Protein AF-A0A7C6EBL2-F1 (afdb_monomer)

Nearest PDB structures (foldseek):
  2cnb-assembly2_C  TM=9.394E-01  e=7.277E-04  Trypanosoma brucei
  1gy8-assembly2_C  TM=9.424E-01  e=8.899E-04  Trypanosoma brucei
  1a9y-assembly1_A-2  TM=9.287E-01  e=1.423E-03  Escherichia coli

Structure (mmCIF, N/CA/C/O backbone):
data_AF-A0A7C6EBL2-F1
#
_entry.id   AF-A0A7C6EBL2-F1
#
loop_
_atom_site.group_PDB
_atom_site.id
_atom_site.type_symbol
_atom_site.label_atom_id
_atom_site.label_alt_id
_atom_site.label_comp_id
_atom_site.label_asym_id
_atom_site.label_entity_id
_atom_site.label_seq_id
_atom_site.pdbx_PDB_ins_code
_atom_site.Cartn_x
_atom_site.Cartn_y
_atom_site.Cartn_z
_atom_site.occupancy
_atom_site.B_iso_or_equiv
_atom_site.auth_seq_id
_atom_site.auth_comp_id
_atom_site.auth_asym_id
_atom_site.auth_atom_id
_atom_site.pdbx_PDB_model_num
ATOM 1 N N . MET A 1 1 ? 8.138 3.055 4.514 1.00 78.06 1 MET A N 1
ATOM 2 C CA . MET A 1 1 ? 8.697 3.171 3.145 1.00 78.06 1 MET A CA 1
ATOM 3 C C . MET A 1 1 ? 9.401 1.901 2.675 1.00 78.06 1 MET A C 1
ATOM 5 O O . MET A 1 1 ? 9.036 1.407 1.621 1.00 78.06 1 MET A O 1
ATOM 9 N N . LYS A 1 2 ? 10.366 1.350 3.430 1.00 86.88 2 LYS A N 1
ATOM 10 C CA . LYS A 1 2 ? 11.089 0.122 3.033 1.00 86.88 2 LYS A CA 1
ATOM 11 C C . LYS A 1 2 ? 10.168 -1.063 2.704 1.00 86.88 2 LYS A C 1
ATOM 13 O O . LYS A 1 2 ? 10.394 -1.729 1.707 1.00 86.88 2 LYS A O 1
ATOM 18 N N . GLU A 1 3 ? 9.121 -1.263 3.501 1.00 92.81 3 GLU A N 1
ATOM 19 C CA . GLU A 1 3 ? 8.140 -2.340 3.304 1.00 92.81 3 GLU A CA 1
ATOM 20 C C . GLU A 1 3 ? 7.444 -2.257 1.934 1.00 92.81 3 GLU A C 1
ATOM 22 O O . GLU A 1 3 ? 7.504 -3.202 1.161 1.00 92.81 3 GLU A O 1
ATOM 27 N N . VAL A 1 4 ? 6.900 -1.087 1.576 1.00 95.19 4 VAL A N 1
ATOM 28 C CA . VAL A 1 4 ? 6.266 -0.842 0.265 1.00 95.19 4 VAL A CA 1
ATOM 29 C C . VAL A 1 4 ? 7.226 -1.121 -0.887 1.00 95.19 4 VAL A C 1
ATOM 31 O O . VAL A 1 4 ? 6.841 -1.753 -1.866 1.00 95.19 4 VAL A O 1
ATOM 34 N N . PHE A 1 5 ? 8.477 -0.671 -0.765 1.00 94.31 5 PHE A N 1
ATOM 35 C CA . PHE A 1 5 ? 9.497 -0.911 -1.783 1.00 94.31 5 PHE A CA 1
ATOM 36 C C . PHE A 1 5 ? 9.771 -2.406 -1.973 1.00 94.31 5 PHE A C 1
ATOM 38 O O . PHE A 1 5 ? 9.730 -2.900 -3.096 1.00 94.31 5 PHE A O 1
ATOM 45 N N . GLN A 1 6 ? 10.006 -3.132 -0.881 1.00 95.50 6 GLN A N 1
ATOM 46 C CA . GLN A 1 6 ? 10.287 -4.561 -0.945 1.00 95.50 6 GLN A CA 1
ATOM 47 C C . GLN A 1 6 ? 9.105 -5.331 -1.542 1.00 95.50 6 GLN A C 1
ATOM 49 O O . GLN A 1 6 ? 9.293 -6.113 -2.472 1.00 95.50 6 GLN A O 1
ATOM 54 N N . THR A 1 7 ? 7.882 -5.066 -1.072 1.00 97.12 7 THR A N 1
ATOM 55 C CA . THR A 1 7 ? 6.685 -5.719 -1.612 1.00 97.12 7 THR A CA 1
ATOM 56 C C . THR A 1 7 ?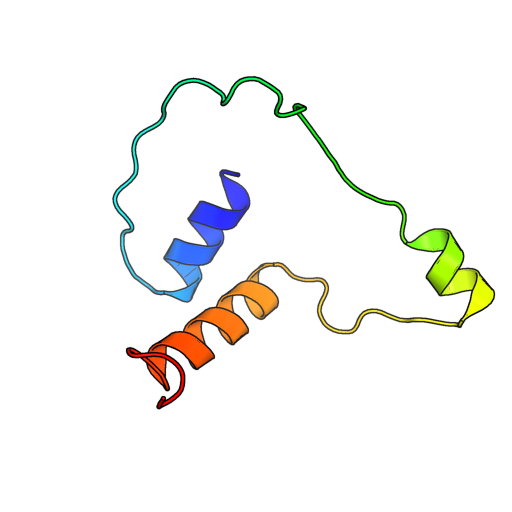 6.485 -5.391 -3.093 1.00 97.12 7 THR A C 1
ATOM 58 O O . THR A 1 7 ? 6.078 -6.264 -3.853 1.00 97.12 7 THR A O 1
ATOM 61 N N . ALA A 1 8 ? 6.820 -4.177 -3.542 1.00 97.31 8 ALA A N 1
ATOM 62 C CA . ALA A 1 8 ? 6.788 -3.833 -4.962 1.00 97.31 8 ALA A CA 1
ATOM 63 C C . ALA A 1 8 ? 7.803 -4.637 -5.788 1.00 97.31 8 ALA A C 1
ATOM 65 O O . ALA A 1 8 ? 7.436 -5.164 -6.839 1.00 97.31 8 ALA A O 1
ATOM 66 N N . CYS A 1 9 ? 9.043 -4.800 -5.320 1.00 96.81 9 CYS A N 1
ATOM 67 C CA . CYS A 1 9 ? 10.024 -5.665 -5.988 1.00 96.81 9 CYS A CA 1
ATOM 68 C C . CYS A 1 9 ? 9.527 -7.119 -6.071 1.00 96.81 9 CYS A C 1
ATOM 70 O O . CYS A 1 9 ? 9.591 -7.734 -7.132 1.00 96.81 9 CYS A O 1
ATOM 72 N N . GLU A 1 10 ? 8.964 -7.649 -4.983 1.00 97.19 10 GLU A N 1
ATOM 73 C CA . GLU A 1 10 ? 8.423 -9.014 -4.936 1.00 97.19 10 GLU A CA 1
ATOM 74 C C . GLU A 1 10 ? 7.216 -9.218 -5.864 1.00 97.19 10 GLU A C 1
ATOM 76 O O . GLU A 1 10 ? 7.099 -10.263 -6.499 1.00 97.19 10 GLU A O 1
ATOM 81 N N . VAL A 1 11 ? 6.303 -8.245 -5.931 1.00 97.75 11 VAL A N 1
ATOM 82 C CA . VAL A 1 11 ? 5.103 -8.304 -6.783 1.00 97.75 11 VAL A CA 1
ATOM 83 C C . VAL A 1 11 ? 5.462 -8.148 -8.256 1.00 97.75 11 VAL A C 1
ATOM 85 O O . VAL A 1 11 ? 4.923 -8.855 -9.105 1.00 97.75 11 VAL A O 1
ATOM 88 N N . THR A 1 12 ? 6.364 -7.222 -8.576 1.00 96.69 12 THR A N 1
ATOM 89 C CA . THR A 1 12 ? 6.757 -6.977 -9.969 1.00 96.69 12 THR A CA 1
ATOM 90 C C . THR A 1 12 ? 7.751 -8.008 -10.494 1.00 96.69 12 THR A C 1
ATOM 92 O O . THR A 1 12 ? 7.898 -8.132 -11.709 1.00 96.69 12 THR A O 1
ATOM 95 N N . GLY A 1 13 ? 8.446 -8.727 -9.603 1.00 96.50 13 GLY A N 1
ATOM 96 C CA . GLY A 1 13 ? 9.565 -9.601 -9.956 1.00 96.50 13 GLY A CA 1
ATOM 97 C C . GLY A 1 13 ? 10.758 -8.838 -10.540 1.00 96.50 13 GLY A C 1
ATOM 98 O O . GLY A 1 13 ? 11.602 -9.439 -11.202 1.00 96.50 13 GLY A O 1
ATOM 99 N N . LYS A 1 14 ? 10.809 -7.514 -10.351 1.00 94.12 14 LYS A N 1
ATOM 100 C CA . LYS A 1 14 ? 11.825 -6.629 -10.925 1.00 94.12 14 LYS A CA 1
ATOM 101 C C . LYS A 1 14 ? 12.688 -6.032 -9.831 1.00 94.12 14 LYS A C 1
ATOM 103 O O . LYS A 1 14 ? 12.203 -5.649 -8.767 1.00 94.12 14 LYS A O 1
ATOM 108 N N . GLU A 1 15 ? 13.965 -5.872 -10.146 1.00 93.75 15 GLU A N 1
ATOM 109 C CA . GLU A 1 15 ? 14.829 -4.988 -9.382 1.00 93.75 15 GLU A CA 1
ATOM 110 C C . GLU A 1 15 ? 14.472 -3.537 -9.726 1.00 93.75 15 GLU A C 1
ATOM 112 O O . GLU A 1 15 ? 14.523 -3.126 -10.887 1.00 93.75 15 GLU A O 1
ATOM 117 N N . ILE A 1 16 ? 14.063 -2.769 -8.717 1.00 93.69 16 ILE A N 1
ATOM 118 C CA . ILE A 1 16 ? 13.730 -1.351 -8.857 1.00 93.69 16 ILE A CA 1
ATOM 119 C C . ILE A 1 16 ? 14.918 -0.547 -8.306 1.00 93.69 16 ILE A C 1
ATOM 121 O O . ILE A 1 16 ? 15.14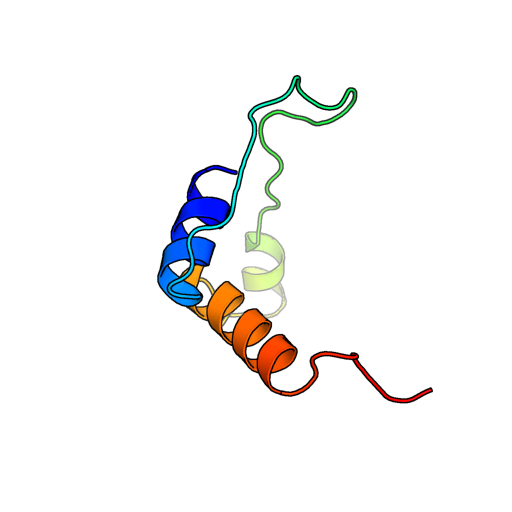6 -0.565 -7.092 1.00 93.69 16 ILE A O 1
ATOM 125 N N . PRO A 1 17 ? 15.686 0.168 -9.153 1.00 93.69 17 PRO A N 1
ATOM 126 C CA . PRO A 1 17 ? 16.825 0.956 -8.695 1.00 93.69 17 PRO A CA 1
ATOM 127 C C . PRO A 1 17 ? 16.394 2.029 -7.694 1.00 93.69 17 PRO A C 1
ATOM 129 O O . PRO A 1 17 ? 15.454 2.785 -7.943 1.00 93.69 17 PRO A O 1
ATOM 132 N N . THR A 1 18 ? 17.091 2.125 -6.560 1.00 91.81 18 THR A N 1
ATOM 133 C CA . THR A 1 18 ? 16.776 3.110 -5.516 1.00 91.81 18 THR A CA 1
ATOM 134 C C . THR A 1 18 ? 18.010 3.789 -4.950 1.00 91.81 18 THR A C 1
ATOM 136 O O . THR A 1 18 ? 19.116 3.254 -4.958 1.00 91.81 18 THR A O 1
ATOM 139 N N . LYS A 1 19 ? 17.8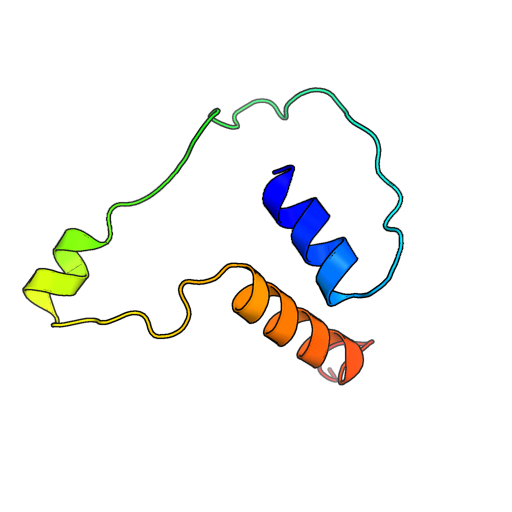03 5.002 -4.428 1.00 94.31 19 LYS A N 1
ATOM 140 C CA . LYS A 1 19 ? 18.808 5.778 -3.703 1.00 94.31 19 LYS A CA 1
ATOM 141 C C . LYS A 1 19 ? 18.167 6.405 -2.474 1.00 94.31 19 LYS A C 1
ATOM 143 O O . LYS A 1 19 ? 17.173 7.120 -2.586 1.00 94.31 19 LYS A O 1
ATOM 148 N N . THR A 1 20 ? 18.758 6.175 -1.30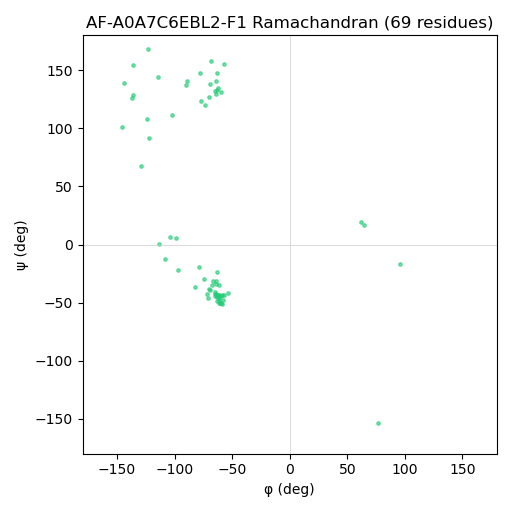8 1.00 92.25 20 THR A N 1
ATOM 149 C CA . THR A 1 20 ? 18.353 6.875 -0.086 1.00 92.25 20 THR A CA 1
ATOM 150 C C . THR A 1 20 ? 18.779 8.336 -0.181 1.00 92.25 20 THR A C 1
ATOM 152 O O . THR A 1 20 ? 19.948 8.637 -0.422 1.00 92.25 20 THR A O 1
ATOM 155 N N . VAL A 1 21 ? 17.827 9.240 0.020 1.00 92.81 21 VAL A N 1
ATOM 156 C CA . VAL A 1 21 ? 18.042 10.690 0.065 1.00 92.81 21 VAL A CA 1
ATOM 157 C C . VAL A 1 21 ? 17.539 11.251 1.395 1.00 92.81 21 VAL A C 1
ATOM 159 O O . VAL A 1 21 ? 16.880 10.548 2.164 1.00 92.81 21 VAL A O 1
ATOM 162 N N . GLY A 1 22 ? 17.877 12.509 1.690 1.00 91.38 22 GLY A N 1
ATOM 163 C CA . GLY A 1 22 ? 17.388 13.198 2.885 1.00 91.38 22 GLY A CA 1
ATOM 164 C C . GLY A 1 22 ? 15.858 13.242 2.946 1.00 91.38 22 GLY A C 1
ATOM 165 O O . GLY A 1 22 ? 15.176 13.160 1.924 1.00 91.38 22 GLY A O 1
ATOM 166 N N . ARG A 1 23 ? 15.307 13.370 4.157 1.00 90.25 23 ARG A N 1
ATOM 167 C CA . ARG A 1 23 ? 13.854 13.483 4.344 1.00 90.25 23 ARG A CA 1
ATOM 168 C C . ARG A 1 23 ? 13.343 14.770 3.702 1.00 90.25 23 ARG A C 1
ATOM 170 O O . ARG A 1 23 ? 13.972 15.819 3.830 1.00 90.25 23 ARG A O 1
ATOM 177 N N . ARG A 1 24 ? 12.178 14.696 3.062 1.00 93.38 24 ARG A N 1
ATOM 178 C CA . ARG A 1 24 ? 11.473 15.885 2.588 1.00 93.38 24 ARG A CA 1
ATOM 179 C C . ARG A 1 24 ? 11.046 16.727 3.792 1.00 93.38 24 ARG A C 1
ATOM 181 O O . ARG A 1 24 ? 10.500 16.201 4.762 1.00 93.38 24 ARG A O 1
ATOM 188 N N . LEU A 1 25 ? 11.317 18.030 3.737 1.00 92.75 25 LEU A N 1
ATOM 189 C CA . LEU A 1 25 ? 10.888 18.962 4.778 1.00 92.75 25 LEU A CA 1
ATOM 190 C C . LEU A 1 25 ? 9.357 18.982 4.860 1.00 92.75 25 LEU A C 1
ATOM 192 O O . LEU A 1 25 ? 8.684 19.056 3.835 1.00 92.75 25 LEU A O 1
ATOM 196 N N . GLY A 1 26 ? 8.829 18.921 6.082 1.00 93.06 26 GLY A N 1
ATOM 197 C CA . GLY A 1 26 ? 7.390 18.899 6.357 1.00 93.06 26 GLY A CA 1
ATOM 198 C C . GLY A 1 26 ? 6.788 17.504 6.557 1.00 93.06 26 GLY A C 1
ATOM 199 O O . GLY A 1 26 ? 5.724 17.407 7.162 1.00 93.06 26 GLY A O 1
ATOM 200 N N . ASP A 1 27 ? 7.463 16.425 6.146 1.00 92.00 27 ASP A N 1
ATOM 201 C CA . ASP A 1 27 ? 6.917 15.073 6.312 1.00 92.00 27 ASP A CA 1
ATOM 202 C C . ASP A 1 27 ? 7.066 14.584 7.770 1.00 92.00 27 ASP A C 1
ATOM 204 O O . ASP A 1 27 ? 8.193 14.495 8.281 1.00 92.00 27 ASP A O 1
ATOM 208 N N . PRO A 1 28 ? 5.976 14.193 8.461 1.00 91.38 28 PRO A N 1
ATOM 209 C CA . PRO A 1 28 ? 6.071 13.553 9.770 1.00 91.38 28 PRO A CA 1
ATOM 210 C C . PRO A 1 28 ? 6.689 12.145 9.650 1.00 91.38 28 PRO A C 1
ATOM 212 O O . PRO A 1 28 ? 6.678 11.543 8.577 1.00 91.38 28 PRO A O 1
ATOM 215 N N . PRO A 1 29 ? 7.270 11.590 10.730 1.00 90.19 29 PRO A N 1
ATOM 216 C CA . PRO A 1 29 ? 7.843 10.240 10.699 1.00 90.19 29 PRO A CA 1
ATOM 217 C C . PRO A 1 29 ? 6.788 9.137 10.509 1.00 90.19 29 PRO A C 1
ATOM 219 O O . PRO A 1 29 ? 7.093 8.112 9.903 1.00 90.19 29 PRO A O 1
ATOM 222 N N . VAL A 1 30 ? 5.565 9.342 11.011 1.00 93.25 30 VAL A N 1
ATOM 223 C CA . VAL A 1 30 ? 4.426 8.419 10.898 1.00 93.25 30 VAL A CA 1
ATOM 224 C C . VAL A 1 30 ? 3.143 9.234 10.744 1.00 93.25 30 VAL A C 1
ATOM 226 O O . VAL A 1 30 ? 2.969 10.240 11.430 1.00 93.25 30 VAL A O 1
ATOM 229 N N . LEU A 1 31 ? 2.246 8.789 9.861 1.00 93.75 31 LEU A N 1
ATOM 230 C CA . LEU A 1 31 ? 0.935 9.398 9.648 1.00 93.75 31 LEU A CA 1
ATOM 231 C C . LEU A 1 31 ? -0.086 8.304 9.305 1.00 93.75 31 LEU A C 1
ATOM 233 O O . LEU A 1 31 ? -0.099 7.794 8.188 1.00 93.75 31 LEU A O 1
ATOM 237 N N . ILE A 1 32 ? -0.901 7.905 10.285 1.00 95.44 32 ILE A N 1
ATOM 238 C CA . ILE A 1 32 ? -1.890 6.823 10.155 1.00 95.44 32 ILE A CA 1
ATOM 239 C C . ILE A 1 32 ? -3.200 7.284 10.799 1.00 95.44 32 ILE A C 1
ATOM 241 O O . ILE A 1 32 ? -3.204 7.723 11.947 1.00 95.44 32 ILE A O 1
ATOM 245 N N . ALA A 1 33 ? -4.310 7.173 10.070 1.00 96.44 33 ALA A N 1
ATOM 246 C CA . ALA A 1 33 ? -5.643 7.479 10.586 1.00 96.44 33 ALA A CA 1
ATOM 247 C C . ALA A 1 33 ? -6.296 6.239 11.221 1.00 96.44 33 ALA A C 1
ATOM 249 O O . ALA A 1 33 ? -6.204 5.136 10.677 1.00 96.44 33 ALA A O 1
ATOM 250 N N . SER A 1 34 ? -7.006 6.417 12.343 1.00 96.94 34 SER A N 1
ATOM 251 C CA . SER A 1 34 ? -7.847 5.350 12.906 1.00 96.94 34 SER A CA 1
ATOM 252 C C . SER A 1 34 ? -9.063 5.090 12.010 1.00 96.94 34 SER A C 1
ATOM 254 O O . SER A 1 34 ? -9.722 6.017 11.541 1.00 96.94 34 SER A O 1
ATOM 256 N N . SER A 1 35 ? -9.389 3.810 11.812 1.00 96.69 35 SER A N 1
ATOM 257 C CA . SER A 1 35 ? -10.590 3.357 11.092 1.00 96.69 35 SER A CA 1
ATOM 258 C C . SER A 1 35 ? -11.742 2.959 12.026 1.00 96.69 35 SER A C 1
ATOM 260 O O . SER A 1 35 ? -12.767 2.460 11.568 1.00 96.69 35 SER A O 1
ATOM 262 N N . GLU A 1 36 ? -11.603 3.159 13.338 1.00 97.88 36 GLU A N 1
ATOM 263 C CA . GLU A 1 36 ? -12.577 2.687 14.332 1.00 97.88 36 GLU A CA 1
ATOM 264 C C . GLU A 1 36 ? -13.949 3.343 14.176 1.00 97.88 36 GLU A C 1
ATOM 266 O O . GLU A 1 36 ? -14.968 2.654 14.219 1.00 97.88 36 GLU A O 1
ATOM 271 N N . LYS A 1 37 ? -13.986 4.660 13.938 1.00 98.12 37 LYS A N 1
ATOM 272 C CA . LYS A 1 37 ? -15.243 5.410 13.822 1.00 98.12 37 LYS A CA 1
ATOM 273 C C . LYS A 1 37 ? -16.115 4.889 12.678 1.00 98.12 37 LYS A C 1
ATOM 275 O O . LYS A 1 37 ? -17.276 4.560 12.893 1.00 98.12 37 LYS A O 1
ATOM 280 N N . ILE A 1 38 ? -15.541 4.742 11.483 1.00 98.06 38 ILE A N 1
ATOM 281 C CA . ILE A 1 38 ? -16.276 4.276 10.299 1.00 98.06 38 ILE A CA 1
ATOM 282 C C . ILE A 1 38 ? -16.721 2.809 10.432 1.00 98.06 38 ILE A C 1
ATOM 284 O O . ILE A 1 38 ? -17.819 2.457 10.002 1.00 98.06 38 ILE A O 1
ATOM 288 N N . LYS A 1 39 ? -15.916 1.963 11.092 1.00 98.06 39 LYS A N 1
ATOM 289 C CA . LYS A 1 39 ? -16.294 0.578 11.418 1.00 98.06 39 LYS A CA 1
ATOM 290 C C . LYS A 1 39 ? -17.503 0.541 12.352 1.00 98.06 39 LYS A C 1
ATOM 292 O O . LYS A 1 39 ? -18.425 -0.231 12.115 1.00 98.06 39 LYS A O 1
ATOM 297 N N . LYS A 1 40 ? -17.507 1.381 13.393 1.00 98.38 40 LYS A N 1
ATOM 298 C CA . LYS A 1 40 ? -18.579 1.438 14.396 1.00 98.38 40 LYS A CA 1
ATOM 299 C C . LYS A 1 40 ? -19.874 2.032 13.843 1.00 98.38 40 LYS A C 1
ATOM 301 O O . LYS A 1 40 ? -20.939 1.490 14.104 1.00 98.38 40 LYS A O 1
ATOM 306 N N . GLU A 1 41 ? -19.786 3.146 13.124 1.00 98.50 41 GLU A N 1
ATOM 307 C CA . GLU A 1 41 ? -20.968 3.909 12.700 1.00 98.50 41 GLU A CA 1
ATOM 308 C C . GLU A 1 41 ? -21.620 3.338 11.442 1.00 98.50 41 GLU A C 1
ATOM 310 O O . GLU A 1 41 ? -22.841 3.341 11.337 1.00 98.50 41 GLU A O 1
ATOM 315 N N . LEU A 1 42 ? -20.820 2.833 10.498 1.00 98.19 42 LEU A N 1
ATOM 316 C CA . LEU A 1 42 ? -21.313 2.390 9.190 1.00 98.19 42 LEU A CA 1
ATOM 317 C C . LEU A 1 42 ? -21.176 0.880 8.972 1.00 98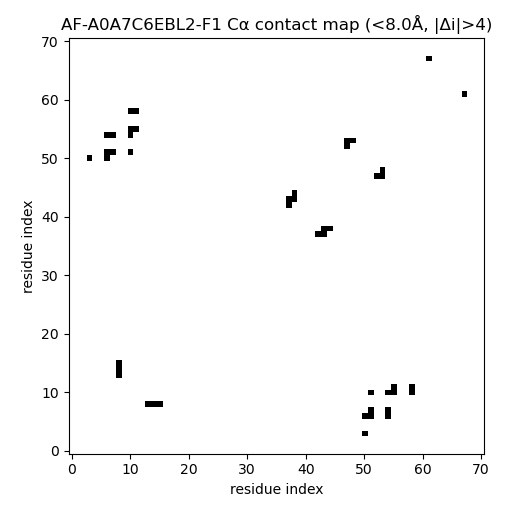.19 42 LEU A C 1
ATOM 319 O O . LEU A 1 42 ? -21.492 0.386 7.893 1.00 98.19 42 LEU A O 1
ATOM 323 N N . GLY A 1 43 ? -20.650 0.139 9.954 1.00 97.38 43 GLY A N 1
ATOM 324 C CA . GLY A 1 43 ? -20.368 -1.290 9.797 1.00 97.38 43 GLY A CA 1
ATOM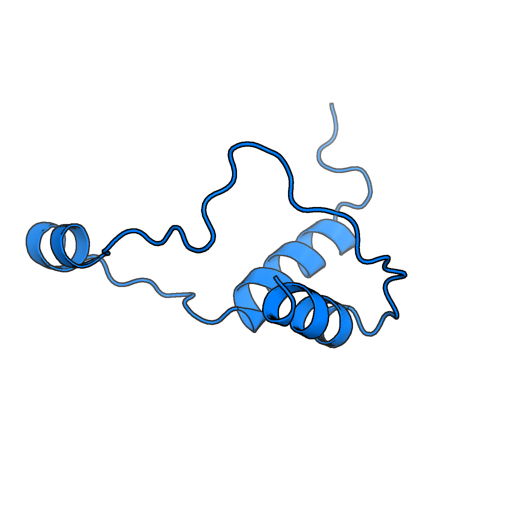 325 C C . GLY A 1 43 ? -19.331 -1.581 8.708 1.00 97.38 43 GLY A C 1
ATOM 326 O O . GLY A 1 43 ? -19.278 -2.698 8.192 1.00 97.38 43 GLY A O 1
ATOM 327 N N . TRP A 1 44 ? -18.527 -0.585 8.316 1.00 97.94 44 TRP A N 1
ATOM 328 C CA . TRP A 1 44 ? -17.590 -0.726 7.207 1.00 97.94 44 TRP A CA 1
ATOM 329 C C . TRP A 1 44 ? -16.518 -1.769 7.524 1.00 97.94 44 TRP A C 1
ATOM 331 O O . TRP A 1 44 ? -15.857 -1.705 8.559 1.00 97.94 44 TRP A O 1
ATOM 341 N N . GLN A 1 45 ? -16.313 -2.710 6.603 1.00 97.38 45 GLN A N 1
ATOM 342 C CA . GLN A 1 45 ? -15.307 -3.762 6.724 1.00 97.38 45 GLN A CA 1
ATOM 343 C C . GLN A 1 45 ? -14.373 -3.722 5.509 1.00 97.38 45 GLN A C 1
ATOM 345 O O . GLN A 1 45 ? -14.802 -4.109 4.415 1.00 97.38 45 GLN A O 1
ATOM 350 N N . PRO A 1 46 ? -13.109 -3.283 5.664 1.00 95.62 46 PRO A N 1
ATOM 351 C CA . PRO A 1 46 ? -12.164 -3.280 4.556 1.00 95.62 46 PRO A CA 1
ATOM 352 C C . PRO A 1 46 ? -11.909 -4.714 4.082 1.00 95.62 46 PRO A C 1
ATOM 354 O O . PRO A 1 46 ? -11.682 -5.611 4.891 1.00 95.62 46 PRO A O 1
ATOM 357 N N . LYS A 1 47 ? -11.957 -4.931 2.764 1.00 96.62 47 LYS A N 1
ATOM 358 C CA . LYS A 1 47 ? -11.756 -6.257 2.152 1.00 96.62 47 LYS A CA 1
ATOM 359 C C . LYS A 1 47 ? -10.329 -6.496 1.659 1.00 96.62 47 LYS A C 1
ATOM 361 O O . LYS A 1 47 ? -9.934 -7.643 1.515 1.00 96.62 47 LYS A O 1
ATOM 366 N N . LYS A 1 48 ? -9.570 -5.424 1.415 1.00 95.81 48 LYS A N 1
ATOM 367 C CA . LYS A 1 48 ? -8.172 -5.457 0.967 1.00 95.81 48 LYS A CA 1
ATOM 368 C C . LYS A 1 48 ? -7.322 -4.694 1.973 1.00 95.81 48 LYS A C 1
ATOM 370 O O . LYS A 1 48 ? -7.235 -3.472 1.910 1.00 95.81 48 LYS A O 1
ATOM 375 N N . THR A 1 49 ? -6.798 -5.405 2.963 1.00 95.31 49 THR A N 1
ATOM 376 C CA . THR A 1 49 ? -5.996 -4.816 4.048 1.00 95.31 49 THR A CA 1
ATOM 377 C C . THR A 1 49 ? -4.520 -5.163 3.946 1.00 95.31 49 THR A C 1
ATOM 379 O O . THR A 1 49 ? -3.714 -4.575 4.658 1.00 95.31 49 THR A O 1
ATOM 382 N N . ASP A 1 50 ? -4.160 -6.125 3.100 1.00 96.06 50 ASP A N 1
ATOM 383 C CA . ASP A 1 50 ? -2.784 -6.549 2.913 1.00 96.06 50 ASP A CA 1
ATOM 384 C C . ASP A 1 50 ? -2.100 -5.739 1.804 1.00 96.06 50 ASP A C 1
ATOM 386 O O . ASP A 1 50 ? -2.655 -5.468 0.736 1.00 96.06 50 ASP A O 1
ATOM 390 N N . LEU A 1 51 ? -0.856 -5.349 2.072 1.00 96.31 51 LEU A N 1
ATOM 391 C CA . LEU A 1 51 ? -0.074 -4.504 1.178 1.00 96.31 51 LEU A CA 1
ATOM 392 C C . LEU A 1 51 ? 0.220 -5.187 -0.165 1.00 96.31 51 LEU A C 1
ATOM 394 O O . LEU A 1 51 ? 0.247 -4.527 -1.203 1.00 96.31 51 LEU A O 1
ATOM 398 N N . ARG A 1 52 ? 0.409 -6.513 -0.156 1.00 97.75 52 ARG A N 1
ATOM 399 C CA . ARG A 1 52 ? 0.718 -7.291 -1.359 1.00 97.75 52 ARG A CA 1
ATOM 400 C C . ARG A 1 52 ? -0.421 -7.239 -2.372 1.00 97.75 52 ARG A C 1
ATOM 402 O O . ARG A 1 52 ? -0.156 -6.939 -3.530 1.00 97.75 52 ARG A O 1
ATOM 409 N N . THR A 1 53 ? -1.663 -7.470 -1.952 1.00 97.94 53 THR A N 1
ATOM 410 C CA . THR A 1 53 ? -2.847 -7.396 -2.824 1.00 97.94 53 THR A CA 1
ATOM 411 C C . THR A 1 53 ? -3.036 -5.991 -3.373 1.00 97.94 53 THR A C 1
ATOM 413 O O . THR A 1 53 ? -3.253 -5.834 -4.571 1.00 97.94 53 THR A O 1
ATOM 416 N N . ILE A 1 54 ? -2.875 -4.964 -2.530 1.00 98.00 54 ILE A N 1
ATOM 417 C CA . ILE A 1 54 ? -2.980 -3.560 -2.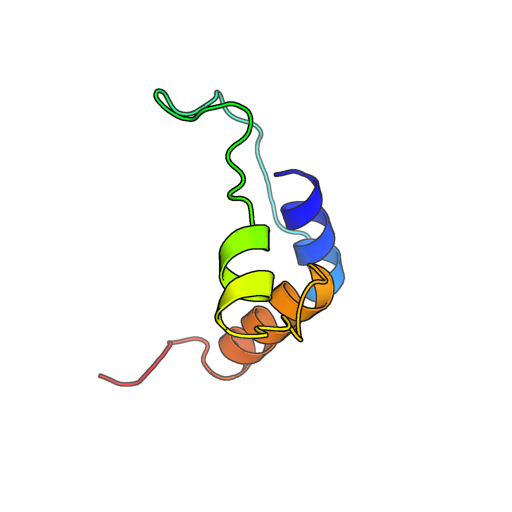960 1.00 98.00 54 ILE A CA 1
ATOM 418 C C . ILE A 1 54 ? -1.974 -3.255 -4.081 1.00 98.00 54 ILE A C 1
ATOM 420 O O . ILE A 1 54 ? -2.345 -2.687 -5.108 1.00 98.00 54 ILE A O 1
ATOM 424 N N . ILE A 1 55 ? -0.709 -3.652 -3.911 1.00 98.00 55 ILE A N 1
ATOM 425 C CA . ILE A 1 55 ? 0.334 -3.430 -4.922 1.00 98.00 55 ILE A CA 1
ATOM 426 C C . ILE A 1 55 ? 0.107 -4.310 -6.161 1.00 98.00 55 ILE A C 1
ATOM 428 O O . ILE A 1 55 ? 0.311 -3.841 -7.278 1.00 98.00 55 ILE A O 1
ATOM 432 N N . GLN A 1 56 ? -0.344 -5.557 -5.994 1.00 98.25 56 GLN A N 1
ATOM 433 C CA . GLN A 1 56 ? -0.636 -6.471 -7.102 1.00 98.25 56 GLN A CA 1
ATOM 434 C C . GLN A 1 56 ? -1.744 -5.938 -8.007 1.00 98.25 56 GLN A C 1
ATOM 436 O O . GLN A 1 56 ? -1.595 -5.967 -9.226 1.00 98.25 56 GLN A O 1
ATOM 441 N N . ASP A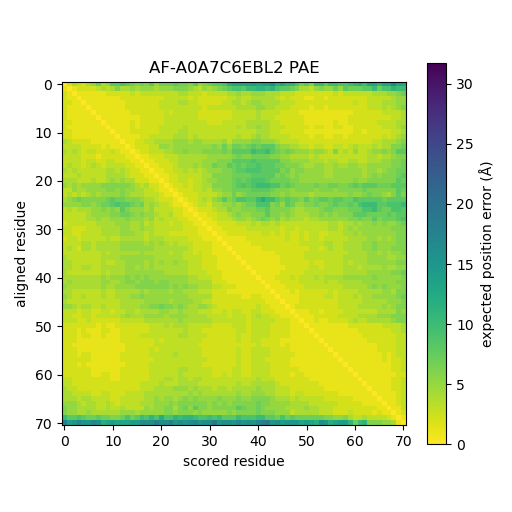 1 57 ? -2.828 -5.423 -7.429 1.00 98.06 57 ASP A N 1
ATOM 442 C CA . ASP A 1 57 ? -3.924 -4.830 -8.194 1.00 98.06 57 ASP A CA 1
ATOM 443 C C . ASP A 1 57 ? -3.444 -3.623 -9.008 1.00 98.06 57 ASP A C 1
ATOM 445 O O . ASP A 1 57 ? -3.727 -3.525 -10.204 1.00 98.06 57 ASP A O 1
ATOM 449 N N . ALA A 1 58 ? -2.664 -2.736 -8.379 1.00 97.94 58 ALA A N 1
ATOM 450 C CA . ALA A 1 58 ? -2.074 -1.587 -9.058 1.00 97.94 58 ALA A CA 1
ATOM 451 C C . ALA A 1 58 ? -1.133 -2.025 -10.192 1.00 97.94 58 ALA A C 1
ATOM 453 O O . ALA A 1 58 ? -1.189 -1.485 -11.298 1.00 97.94 58 ALA A O 1
ATOM 454 N N . TRP A 1 59 ? -0.297 -3.037 -9.950 1.00 97.81 59 TRP A N 1
ATOM 455 C CA . TRP A 1 59 ? 0.622 -3.560 -10.955 1.00 97.81 59 TRP A CA 1
ATOM 456 C C . TRP A 1 59 ? -0.113 -4.206 -12.134 1.00 97.81 59 TRP A C 1
ATOM 458 O O . TRP A 1 59 ? 0.233 -3.951 -13.285 1.00 97.81 59 TRP A O 1
ATOM 468 N N . ASN A 1 60 ? -1.166 -4.982 -11.874 1.00 98.31 60 ASN A N 1
ATOM 469 C CA . ASN A 1 60 ? -2.006 -5.571 -12.917 1.00 98.31 60 ASN A CA 1
ATOM 470 C C . ASN A 1 60 ? -2.625 -4.493 -13.813 1.00 98.31 60 ASN A C 1
ATOM 472 O O . ASN A 1 60 ? -2.591 -4.623 -15.037 1.00 98.31 60 ASN A O 1
ATOM 476 N N . TRP A 1 61 ? -3.132 -3.411 -13.214 1.00 98.38 61 TRP A N 1
ATOM 477 C CA . TRP A 1 61 ? -3.657 -2.274 -13.966 1.00 98.38 61 TRP A CA 1
ATOM 478 C C . TRP A 1 61 ? -2.592 -1.647 -14.870 1.00 98.38 61 TRP A C 1
ATOM 480 O O . TRP A 1 61 ? -2.832 -1.486 -16.065 1.00 98.38 61 TRP A O 1
ATOM 490 N N . HIS A 1 62 ? -1.409 -1.348 -14.326 1.00 97.50 62 HIS A N 1
ATOM 491 C CA . HIS A 1 62 ? -0.313 -0.742 -15.088 1.00 97.50 62 HIS A CA 1
ATOM 492 C C . HIS A 1 62 ? 0.225 -1.641 -16.208 1.00 97.50 62 HIS A C 1
ATOM 494 O O . HIS A 1 62 ? 0.649 -1.129 -17.240 1.00 97.50 62 HIS A O 1
ATOM 500 N N . GLN A 1 63 ? 0.192 -2.965 -16.038 1.00 97.25 63 GLN A N 1
ATOM 501 C CA . GLN A 1 63 ? 0.546 -3.903 -17.106 1.00 97.25 63 GLN A CA 1
ATOM 502 C C . GLN A 1 63 ? -0.493 -3.914 -18.232 1.00 97.25 63 GLN A C 1
ATOM 504 O O . GLN A 1 63 ? -0.118 -3.981 -19.399 1.00 97.25 63 GLN A O 1
ATOM 509 N N . ALA A 1 64 ? -1.782 -3.836 -17.894 1.00 97.88 64 ALA A N 1
ATOM 510 C CA . ALA A 1 64 ? -2.860 -3.791 -18.880 1.00 97.88 64 ALA A CA 1
ATOM 511 C C . ALA A 1 64 ? -2.974 -2.422 -19.581 1.00 97.88 64 ALA A C 1
ATOM 513 O O . ALA A 1 64 ? -3.372 -2.363 -20.741 1.00 97.88 64 ALA A O 1
ATOM 514 N N . HIS A 1 65 ? -2.597 -1.337 -18.897 1.00 97.44 65 HIS A N 1
ATOM 515 C CA . HIS A 1 65 ? -2.720 0.045 -19.370 1.00 97.44 65 HIS A CA 1
ATOM 516 C C . HIS A 1 65 ? -1.385 0.789 -19.225 1.00 97.44 65 HIS A C 1
ATOM 518 O O . HIS A 1 65 ? -1.271 1.714 -18.414 1.00 97.44 65 HIS A O 1
ATOM 524 N N . PRO A 1 66 ? -0.352 0.416 -20.003 1.00 96.25 66 PRO A N 1
ATOM 525 C CA . PRO A 1 66 ? 0.978 1.014 -19.876 1.00 96.25 66 PRO A CA 1
ATOM 526 C C . PRO A 1 66 ? 1.002 2.516 -20.197 1.00 96.25 66 PRO A C 1
ATOM 528 O O . PRO A 1 66 ? 1.883 3.222 -19.716 1.00 96.25 66 PRO A O 1
ATOM 531 N N . LEU A 1 67 ? 0.032 3.004 -20.980 1.00 96.81 67 LEU A N 1
ATOM 532 C CA . LEU A 1 67 ? -0.134 4.419 -21.330 1.00 96.81 67 LEU A CA 1
ATOM 533 C C . LEU A 1 67 ? -1.283 5.101 -20.565 1.00 96.81 67 LEU A C 1
ATOM 535 O O . LEU A 1 67 ? -1.595 6.253 -20.835 1.00 96.81 67 LEU A O 1
ATOM 539 N N . GLY A 1 68 ? -1.899 4.414 -19.599 1.00 95.88 68 GLY A N 1
ATOM 540 C CA . GLY A 1 68 ? -3.081 4.913 -18.900 1.00 95.88 68 GLY A CA 1
ATOM 541 C C . GLY A 1 68 ? -4.362 4.800 -19.730 1.00 95.88 68 GLY A C 1
ATOM 542 O O . GLY A 1 68 ? -4.495 3.907 -20.569 1.00 95.88 68 GLY A O 1
ATOM 543 N N . TYR A 1 69 ? -5.327 5.670 -19.438 1.00 95.44 69 TYR A N 1
ATOM 544 C CA . TYR A 1 69 ? -6.561 5.776 -20.213 1.00 95.44 69 TYR A CA 1
ATOM 545 C C . TYR A 1 69 ? -6.306 6.557 -21.509 1.00 95.44 69 TYR A C 1
ATOM 547 O O . TYR A 1 69 ? -5.461 7.451 -21.501 1.00 95.44 69 TYR A O 1
ATOM 555 N N . PRO A 1 70 ? -7.015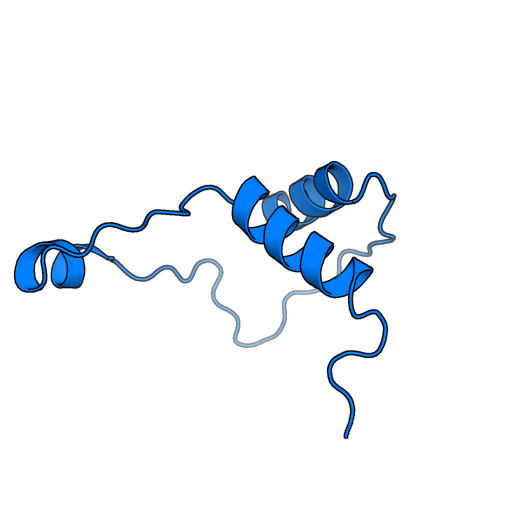 6.240 -22.605 1.00 91.25 70 PRO A N 1
ATOM 556 C CA . PRO A 1 70 ? -7.010 7.093 -23.786 1.00 91.25 70 PRO A CA 1
ATOM 557 C C . PRO A 1 70 ? -7.609 8.466 -23.452 1.00 91.25 70 PRO A C 1
ATOM 559 O O . PRO A 1 70 ? -8.499 8.552 -22.601 1.00 91.25 70 PRO A O 1
ATOM 562 N N . ASP A 1 71 ? -7.105 9.499 -24.127 1.00 83.00 71 ASP A N 1
ATOM 563 C CA . ASP A 1 71 ? -7.631 10.868 -24.059 1.00 83.00 71 ASP A CA 1
ATOM 564 C C . ASP A 1 71 ? -9.073 10.973 -24.590 1.00 83.00 71 ASP A C 1
ATOM 566 O O . ASP A 1 71 ? -9.406 10.267 -25.576 1.00 83.00 71 ASP A O 1
#

pLDDT: mean 95.21, std 3.56, range [78.06, 98.5]

Solvent-accessible surface area (backbone atoms only — not comparable to full-atom values): 4896 Å² total; per-residue (Å²): 111,71,66,63,52,52,48,47,29,66,67,68,73,42,91,73,92,83,78,95,72,82,80,65,87,89,66,70,98,74,88,83,82,84,63,61,64,54,33,71,76,68,66,53,72,87,87,80,83,52,69,61,60,58,50,42,54,53,49,54,50,44,70,78,32,79,82,57,75,86,134

Sequence (71 aa):
MKEVFQTACEVTGKEIPTKTVGRRLGDPPVLIASSEKIKKELGWQPKKTDLRTIIQDAWNWHQAHPLGYPD

Organism: NCBI:txid2052148

Foldseek 3Di:
DVVLQVLLCVLVVDDDDDDDDDDDPPDDPDDDDDPVVCCVPVVDDDPDPDSNVVSNVVVVQCVVCVPHDDD

Radius of gyration: 16.43 Å; Cα contacts (8 Å, |Δi|>4): 23; chains: 1; bounding box: 40×29×38 Å

Secondary structure (DSSP, 8-state):
-HHHHHHHHHHHTS-------PPPTT--S------HHHHHHH----S---HHHHHHHHHHHHHH-TT-S--

InterPro domains:
  IPR036291 NAD(P)-binding domain superfamily [SSF51735] (1-68)

Mean predicted aligned error: 3.59 Å